Protein AF-A0A2J7W513-F1 (afdb_monomer_lite)

Radius of gyration: 17.85 Å; chains: 1; bounding box: 44×32×52 Å

pLDDT: mean 85.57, std 12.99, range [33.09, 96.81]

Sequence (141 aa):
MPTARETFDSSIRDAVELLGHFNALNANPPPAHAEVLKRAGIIMACTAWETYVEDRVLEALHARLGAGSDSFQSQFMLRQLRLALKQFNNPTSDKTHKLFADFLGVDVYEGWKWNNYDCARVRQELDAVMYASGNPILNAA

Secondary structure (DSSP, 8-state):
---HHHHHHHHHHHHHHHHHHHHHH--SSPPTTHHHHHHHHHHHHHHHHHHHHHHHHHHHHHHHHGGGTTSHHHHHHHHHHHHHHHHH-S--HHHHHHHHHHHH---GGGG--BTTB-HHHHHHHHHHHHHHHH-TTGGG-

Structure (mmCIF, N/CA/C/O backbone):
data_AF-A0A2J7W513-F1
#
_entry.id   AF-A0A2J7W513-F1
#
loop_
_atom_site.group_PDB
_atom_site.id
_atom_site.type_symbol
_atom_site.label_atom_id
_atom_site.label_alt_id
_atom_site.label_comp_id
_atom_site.label_asym_id
_atom_site.label_entity_id
_atom_site.label_seq_id
_atom_site.pdbx_PDB_ins_code
_atom_site.Cartn_x
_atom_site.Cartn_y
_atom_site.Cartn_z
_atom_site.occupancy
_atom_site.B_iso_or_equiv
_atom_site.auth_seq_id
_atom_site.auth_comp_id
_atom_site.auth_asym_id
_atom_site.auth_atom_id
_atom_site.pdbx_PDB_model_num
ATOM 1 N N . MET A 1 1 ? -12.765 12.944 -1.639 1.00 67.12 1 MET A N 1
ATOM 2 C CA . MET A 1 1 ? -11.346 12.546 -1.709 1.00 67.12 1 MET A CA 1
ATOM 3 C C . MET A 1 1 ? -11.293 11.223 -2.448 1.00 67.12 1 MET A C 1
ATOM 5 O O . MET A 1 1 ? -12.217 10.445 -2.223 1.00 67.12 1 MET A O 1
ATOM 9 N N . PRO A 1 2 ? -10.313 11.004 -3.338 1.00 87.25 2 PRO A N 1
ATOM 10 C CA . PRO A 1 2 ? -10.123 9.699 -3.964 1.00 87.25 2 PRO A CA 1
ATOM 11 C C . PRO A 1 2 ? -9.841 8.631 -2.898 1.00 87.25 2 PRO A C 1
ATOM 13 O O . PRO A 1 2 ? -9.304 8.937 -1.831 1.00 87.25 2 PRO A O 1
ATOM 16 N N . THR A 1 3 ? -10.242 7.399 -3.181 1.00 95.25 3 THR A N 1
ATOM 17 C CA . THR A 1 3 ? -9.924 6.211 -2.376 1.00 95.25 3 THR A CA 1
ATOM 18 C C . THR A 1 3 ? -8.450 5.837 -2.521 1.00 95.25 3 THR A C 1
ATOM 20 O O . THR A 1 3 ? -7.807 6.195 -3.512 1.00 95.25 3 THR A O 1
ATOM 23 N N . ALA A 1 4 ? -7.923 5.042 -1.584 1.00 96.19 4 ALA A N 1
ATOM 24 C CA . ALA A 1 4 ? -6.562 4.504 -1.673 1.00 96.19 4 ALA A CA 1
ATOM 25 C C . ALA A 1 4 ? -6.314 3.804 -3.023 1.00 96.19 4 ALA A C 1
ATOM 27 O O . ALA A 1 4 ? -5.253 3.942 -3.627 1.00 96.19 4 ALA A O 1
ATOM 28 N N . ARG A 1 5 ? -7.328 3.086 -3.527 1.00 95.94 5 ARG A N 1
ATOM 29 C CA . ARG A 1 5 ? -7.265 2.380 -4.810 1.00 95.94 5 ARG A CA 1
ATOM 30 C C . ARG A 1 5 ? -7.165 3.327 -6.004 1.00 95.94 5 ARG A C 1
ATOM 32 O O . ARG A 1 5 ? -6.349 3.085 -6.880 1.00 95.94 5 ARG A O 1
ATOM 39 N N . GLU A 1 6 ? -7.968 4.386 -6.047 1.00 96.44 6 GLU A N 1
ATOM 40 C CA . GLU A 1 6 ? -7.931 5.350 -7.157 1.00 96.44 6 GLU A CA 1
ATOM 41 C C . GLU A 1 6 ? -6.586 6.083 -7.219 1.00 96.44 6 GLU A C 1
ATOM 43 O O . GLU A 1 6 ? -6.027 6.255 -8.303 1.00 96.44 6 GLU A O 1
ATOM 48 N N . THR A 1 7 ? -6.036 6.462 -6.060 1.00 95.69 7 THR A N 1
ATOM 49 C CA . THR A 1 7 ? -4.691 7.048 -5.970 1.00 95.69 7 THR A CA 1
ATOM 50 C C . THR A 1 7 ? -3.633 6.060 -6.462 1.00 95.69 7 THR A C 1
ATOM 52 O O . THR A 1 7 ? -2.806 6.418 -7.301 1.00 95.69 7 THR A O 1
ATOM 55 N N . PHE A 1 8 ? -3.696 4.802 -6.010 1.00 96.56 8 PHE A N 1
ATOM 56 C CA . PHE A 1 8 ? -2.783 3.750 -6.456 1.00 96.56 8 PHE A CA 1
ATOM 57 C C . PHE A 1 8 ? -2.841 3.525 -7.967 1.00 96.56 8 PHE A C 1
ATOM 59 O O . PHE A 1 8 ? -1.796 3.503 -8.610 1.00 96.56 8 PHE A O 1
ATOM 66 N N . ASP A 1 9 ? -4.043 3.407 -8.538 1.00 96.81 9 ASP A N 1
ATOM 67 C CA . ASP A 1 9 ? -4.250 3.151 -9.967 1.00 96.81 9 ASP A CA 1
ATOM 68 C C . ASP A 1 9 ? -3.649 4.265 -10.844 1.00 96.81 9 ASP A C 1
ATOM 70 O O . ASP A 1 9 ? -3.172 3.989 -11.948 1.00 96.81 9 ASP A O 1
ATOM 74 N N . SER A 1 10 ? -3.644 5.513 -10.360 1.00 95.00 10 SER A N 1
ATOM 75 C CA . SER A 1 10 ? -2.954 6.624 -11.024 1.00 95.00 10 SER A CA 1
ATOM 76 C C . SER A 1 10 ? -1.436 6.509 -10.875 1.00 95.00 10 SER A C 1
ATOM 78 O O . SER A 1 10 ? -0.725 6.508 -11.874 1.00 95.00 10 SER A O 1
ATOM 80 N N . SER A 1 11 ? -0.925 6.369 -9.649 1.00 93.69 11 SER A N 1
ATOM 81 C CA . SER A 1 11 ? 0.523 6.368 -9.389 1.00 93.69 11 SER A CA 1
ATOM 82 C C . SER A 1 11 ? 1.248 5.159 -9.987 1.00 93.69 11 SER A C 1
ATOM 84 O O . SER A 1 11 ? 2.378 5.280 -10.457 1.00 93.69 11 SER A O 1
ATOM 86 N N . ILE A 1 12 ? 0.609 3.985 -10.010 1.00 95.31 12 ILE A N 1
ATOM 87 C CA . ILE A 1 12 ? 1.196 2.792 -10.627 1.00 95.31 12 ILE A CA 1
ATOM 88 C C . ILE A 1 12 ? 1.226 2.907 -12.152 1.00 95.31 12 ILE A C 1
ATOM 90 O O . ILE A 1 12 ? 2.128 2.363 -12.786 1.00 95.31 12 ILE A O 1
ATOM 94 N N . ARG A 1 13 ? 0.275 3.636 -12.754 1.00 95.88 13 ARG A N 1
ATOM 95 C CA . ARG A 1 13 ? 0.258 3.878 -14.200 1.00 95.88 13 ARG A CA 1
ATOM 96 C C . ARG A 1 13 ? 1.455 4.711 -14.630 1.00 95.88 13 ARG A C 1
ATOM 98 O O . ARG A 1 13 ? 2.110 4.327 -15.592 1.00 95.88 13 ARG A O 1
ATOM 105 N N . ASP A 1 14 ? 1.791 5.756 -13.878 1.00 93.69 14 ASP A N 1
ATOM 106 C CA . ASP A 1 14 ? 2.975 6.582 -14.146 1.00 93.69 14 ASP A CA 1
ATOM 107 C C . ASP A 1 14 ? 4.261 5.734 -14.126 1.00 93.69 14 ASP A C 1
ATOM 109 O O . ASP A 1 14 ? 5.112 5.839 -15.014 1.00 93.69 14 ASP A O 1
ATOM 113 N N . ALA A 1 15 ? 4.375 4.812 -13.162 1.00 93.69 15 ALA A N 1
ATOM 114 C CA . ALA A 1 15 ? 5.497 3.878 -13.091 1.00 93.69 15 ALA A CA 1
ATOM 115 C C . ALA A 1 15 ? 5.532 2.907 -14.287 1.00 93.69 15 ALA A C 1
ATOM 117 O O . ALA A 1 15 ? 6.599 2.646 -14.849 1.00 93.69 15 ALA A O 1
ATOM 118 N N . VAL A 1 16 ? 4.371 2.387 -14.701 1.00 93.44 16 VAL A N 1
ATOM 119 C CA . VAL A 1 16 ? 4.240 1.498 -15.867 1.00 93.44 16 VAL A CA 1
ATOM 120 C C . VAL A 1 16 ? 4.607 2.222 -17.163 1.00 93.44 16 VAL A C 1
ATOM 122 O O . VAL A 1 16 ? 5.335 1.657 -17.978 1.00 93.44 16 VAL A O 1
ATO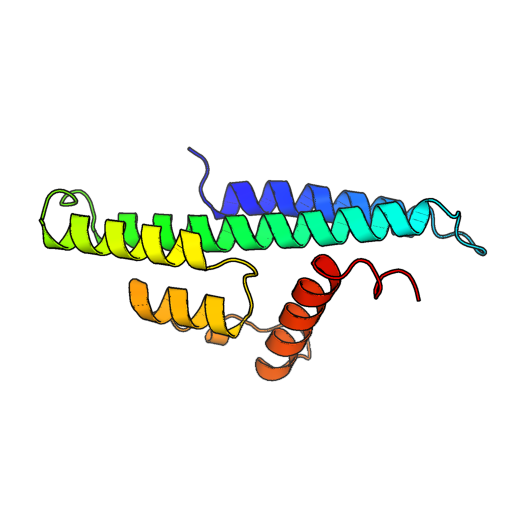M 125 N N . GLU A 1 17 ? 4.160 3.463 -17.354 1.00 93.50 17 GLU A N 1
ATOM 126 C CA . GLU A 1 17 ? 4.507 4.278 -18.523 1.00 93.50 17 GLU A CA 1
ATOM 127 C C . GLU A 1 17 ? 6.015 4.551 -18.578 1.00 93.50 17 GLU A C 1
ATOM 129 O O . GLU A 1 17 ? 6.645 4.360 -19.622 1.00 93.50 17 GLU A O 1
ATOM 134 N N . LEU A 1 18 ? 6.633 4.878 -17.438 1.00 90.38 18 LEU A N 1
ATOM 135 C CA . LEU A 1 18 ? 8.076 5.100 -17.341 1.00 90.38 18 LEU A CA 1
ATOM 136 C C . LEU A 1 18 ? 8.894 3.843 -17.689 1.00 90.38 18 LEU A C 1
ATOM 138 O O . LEU A 1 18 ? 9.879 3.921 -18.430 1.00 90.38 18 LEU A O 1
ATOM 142 N N . LEU A 1 19 ? 8.467 2.669 -17.213 1.00 88.62 19 LEU A N 1
ATOM 143 C CA . LEU A 1 19 ? 9.073 1.385 -17.586 1.00 88.62 19 LEU A CA 1
ATOM 144 C C . LEU A 1 19 ? 8.801 1.021 -19.056 1.00 88.62 19 LEU A C 1
ATOM 146 O O . LEU A 1 19 ? 9.652 0.420 -19.716 1.00 88.62 19 LEU A O 1
ATOM 150 N N . GLY A 1 20 ? 7.653 1.424 -19.601 1.00 88.19 20 GLY A N 1
ATOM 151 C CA . GLY A 1 20 ? 7.342 1.320 -21.026 1.00 88.19 20 GLY A CA 1
ATOM 152 C C . GLY A 1 20 ? 8.318 2.125 -21.887 1.00 88.19 20 GLY A C 1
ATOM 153 O O . GLY A 1 20 ? 8.837 1.604 -22.876 1.00 88.19 20 GLY A O 1
ATOM 154 N N . HIS A 1 21 ? 8.644 3.353 -21.476 1.00 86.69 21 HIS A N 1
ATOM 155 C CA . HIS A 1 21 ? 9.657 4.175 -22.140 1.00 86.69 21 HIS A CA 1
ATOM 156 C C . HIS A 1 21 ? 11.051 3.543 -22.090 1.00 86.69 21 HIS A C 1
ATOM 158 O O . HIS A 1 21 ? 11.748 3.544 -23.103 1.00 86.69 21 HIS A O 1
ATOM 164 N N . PHE A 1 22 ? 11.443 2.947 -20.958 1.00 84.56 22 PHE A N 1
ATOM 165 C CA . PHE A 1 22 ? 12.683 2.168 -20.871 1.00 84.56 22 PHE A CA 1
ATOM 166 C C . PHE A 1 22 ? 12.715 1.030 -21.902 1.00 84.56 22 PHE A C 1
ATOM 168 O O . PHE A 1 22 ? 13.674 0.916 -22.663 1.00 84.56 22 PHE A O 1
ATOM 175 N N . ASN A 1 23 ? 11.648 0.231 -21.983 1.00 82.69 23 ASN A N 1
ATOM 176 C CA . ASN A 1 23 ? 11.567 -0.882 -22.931 1.00 82.69 23 ASN A CA 1
ATOM 177 C C . ASN A 1 23 ? 11.613 -0.418 -24.394 1.00 82.69 23 ASN A C 1
ATOM 179 O O . ASN A 1 23 ? 12.242 -1.077 -25.218 1.00 82.69 23 ASN A O 1
ATOM 183 N N . ALA A 1 24 ? 10.992 0.719 -24.719 1.00 84.62 24 ALA A N 1
ATOM 184 C CA . ALA A 1 24 ? 11.026 1.289 -26.066 1.00 84.62 24 ALA A CA 1
ATOM 185 C C . ALA A 1 24 ? 12.415 1.832 -26.457 1.00 84.62 24 ALA A C 1
ATOM 187 O O . ALA A 1 24 ? 12.779 1.807 -27.631 1.00 84.62 24 ALA A O 1
ATOM 188 N N . LEU A 1 25 ? 13.188 2.322 -25.482 1.00 78.06 25 LEU A N 1
ATOM 189 C CA . LEU A 1 25 ? 14.535 2.870 -25.677 1.00 78.06 25 LEU A CA 1
ATOM 190 C C . LEU A 1 25 ? 15.648 1.817 -25.584 1.00 78.06 25 LEU A C 1
ATOM 192 O O . LEU A 1 25 ? 16.795 2.125 -25.918 1.00 78.06 25 LEU A O 1
ATOM 196 N N . ASN A 1 26 ? 15.333 0.592 -25.153 1.00 69.69 26 ASN A N 1
ATOM 197 C CA . ASN A 1 26 ? 16.266 -0.535 -25.111 1.00 69.69 26 ASN A CA 1
ATOM 198 C C . ASN A 1 26 ? 16.611 -1.022 -26.529 1.00 69.69 26 ASN A C 1
ATOM 200 O O . ASN A 1 26 ? 16.151 -2.059 -27.005 1.00 69.69 26 ASN A O 1
ATOM 204 N N . ALA A 1 27 ? 17.444 -0.246 -27.218 1.00 68.94 27 ALA A N 1
ATOM 205 C CA . ALA A 1 27 ? 18.187 -0.678 -28.391 1.00 68.94 27 ALA A CA 1
ATOM 206 C C . ALA A 1 27 ? 19.398 -1.531 -27.966 1.00 68.94 27 ALA A C 1
ATOM 208 O O . ALA A 1 27 ? 19.833 -1.471 -26.820 1.00 68.94 27 ALA A O 1
ATOM 209 N N . ASN A 1 28 ? 19.966 -2.314 -28.888 1.00 63.69 28 ASN A N 1
ATOM 210 C CA . ASN A 1 28 ? 21.240 -3.005 -28.668 1.00 63.69 28 ASN A CA 1
ATOM 211 C C . ASN A 1 28 ? 22.387 -2.188 -29.294 1.00 63.69 28 ASN A C 1
ATOM 213 O O . ASN A 1 28 ? 22.434 -2.107 -30.525 1.00 63.69 28 ASN A O 1
ATOM 217 N N . PRO A 1 29 ? 23.328 -1.621 -28.508 1.00 66.56 29 PRO A N 1
ATOM 218 C CA . PRO A 1 29 ? 23.434 -1.655 -27.041 1.00 66.56 29 PRO A CA 1
ATOM 219 C C . PRO A 1 29 ? 22.549 -0.604 -26.327 1.00 66.56 29 PRO A C 1
ATOM 221 O O . PRO A 1 29 ? 22.250 0.436 -26.925 1.00 66.56 29 PRO A O 1
ATOM 224 N N . PRO A 1 30 ? 22.169 -0.831 -25.050 1.00 68.00 30 PRO A N 1
ATOM 225 C CA . PRO A 1 30 ? 21.330 0.097 -24.296 1.00 68.00 30 PRO A CA 1
ATOM 226 C C . PRO A 1 30 ? 22.020 1.453 -24.102 1.00 68.00 30 PRO A C 1
ATOM 228 O O . PRO A 1 30 ? 23.204 1.498 -23.750 1.00 68.00 30 PRO A O 1
ATOM 231 N N . PRO A 1 31 ? 21.307 2.578 -24.262 1.00 73.31 31 PRO A N 1
ATOM 232 C CA . PRO A 1 31 ? 21.843 3.879 -23.892 1.00 73.31 31 PRO A CA 1
ATOM 233 C C . PRO A 1 31 ? 22.114 3.951 -22.380 1.00 73.31 31 PRO A C 1
ATOM 235 O O . PRO A 1 31 ? 21.298 3.502 -21.581 1.00 73.31 31 PRO A O 1
ATOM 238 N N . ALA A 1 32 ? 23.205 4.598 -21.955 1.00 70.50 32 ALA A N 1
ATOM 239 C CA . ALA A 1 32 ? 23.590 4.690 -20.535 1.00 70.50 32 ALA A CA 1
ATOM 240 C C . ALA A 1 32 ? 22.508 5.295 -19.606 1.00 70.50 32 ALA A C 1
ATOM 242 O O . ALA A 1 32 ? 22.509 5.057 -18.400 1.00 70.50 32 ALA A O 1
ATOM 243 N N . HIS A 1 33 ? 21.572 6.073 -20.157 1.00 71.38 33 HIS A N 1
ATOM 244 C CA . HIS A 1 33 ? 20.454 6.673 -19.426 1.00 71.38 33 HIS A CA 1
ATOM 245 C C . HIS A 1 33 ? 19.247 5.733 -19.251 1.00 71.38 33 HIS A C 1
ATOM 247 O O . HIS A 1 33 ? 18.380 6.019 -18.427 1.00 71.38 33 HIS A O 1
ATOM 253 N N . ALA A 1 34 ? 19.190 4.607 -19.968 1.00 73.94 34 ALA A N 1
ATOM 254 C CA . ALA A 1 34 ? 18.087 3.652 -19.882 1.00 73.94 34 ALA A CA 1
ATOM 255 C C . ALA A 1 34 ? 17.989 3.027 -18.476 1.00 73.94 34 ALA A C 1
ATOM 257 O O . ALA A 1 34 ? 16.911 2.985 -17.886 1.00 73.94 34 ALA A O 1
ATOM 258 N N . GLU A 1 35 ? 19.119 2.667 -17.862 1.00 80.69 35 GLU A N 1
ATOM 259 C CA . GLU A 1 35 ? 19.140 2.111 -16.499 1.00 80.69 35 GLU A CA 1
ATOM 260 C C . GLU A 1 35 ? 18.622 3.093 -15.433 1.00 80.69 35 GLU A C 1
ATOM 262 O O . GLU A 1 35 ? 18.067 2.683 -14.412 1.00 80.69 35 GLU A O 1
ATOM 267 N N . VAL A 1 36 ? 18.747 4.406 -15.663 1.00 84.62 36 VAL A N 1
ATOM 268 C CA . VAL A 1 36 ? 18.165 5.423 -14.771 1.00 84.62 36 VAL A CA 1
ATOM 269 C C . VAL A 1 36 ? 16.638 5.381 -14.837 1.00 84.62 36 VAL A C 1
ATOM 271 O O . VAL A 1 36 ? 15.990 5.433 -13.794 1.00 84.62 36 VAL A O 1
ATOM 274 N N . LEU A 1 37 ? 16.066 5.238 -16.039 1.00 84.62 37 LEU A N 1
ATOM 275 C CA . LEU A 1 37 ? 14.616 5.139 -16.238 1.00 84.62 37 LEU A CA 1
ATOM 276 C C . LEU A 1 37 ? 14.050 3.878 -15.584 1.00 84.62 37 LEU A C 1
ATOM 278 O O . LEU A 1 37 ? 13.045 3.955 -14.881 1.00 84.62 37 LEU A O 1
ATOM 282 N N . LYS A 1 38 ? 14.736 2.738 -15.741 1.00 85.75 38 LYS A N 1
ATOM 283 C CA . LYS A 1 38 ? 14.371 1.481 -15.075 1.00 85.75 38 LYS A CA 1
ATOM 284 C C . LYS A 1 38 ? 14.332 1.643 -13.554 1.00 85.75 38 LYS A C 1
ATOM 286 O O . LYS A 1 38 ? 13.331 1.303 -12.927 1.00 85.75 38 LYS A O 1
ATOM 291 N N . ARG A 1 39 ? 15.388 2.212 -12.954 1.00 86.06 39 ARG A N 1
ATOM 292 C CA . ARG A 1 39 ? 15.434 2.460 -11.501 1.00 86.06 39 ARG A CA 1
ATOM 293 C C . ARG A 1 39 ? 14.343 3.418 -11.039 1.00 86.06 39 ARG A C 1
ATOM 295 O O . ARG A 1 39 ? 13.692 3.143 -10.038 1.00 86.06 39 ARG A O 1
ATOM 302 N N . ALA A 1 40 ? 14.131 4.515 -11.763 1.00 89.50 40 ALA A N 1
ATOM 303 C CA . ALA A 1 40 ? 13.100 5.492 -11.428 1.00 89.50 40 ALA A CA 1
ATOM 304 C C . ALA A 1 40 ? 11.692 4.873 -11.477 1.00 89.50 40 ALA A C 1
ATOM 306 O O . ALA A 1 40 ? 10.908 5.088 -10.556 1.00 89.50 40 ALA A O 1
ATOM 307 N N . GLY A 1 41 ? 11.402 4.046 -12.488 1.00 90.81 41 GLY A N 1
ATOM 308 C CA . GLY A 1 41 ? 10.134 3.321 -12.599 1.00 90.81 41 GLY A CA 1
ATOM 309 C C . GLY A 1 41 ? 9.908 2.335 -11.453 1.00 90.81 41 GLY A C 1
ATOM 310 O O . GLY A 1 41 ? 8.827 2.315 -10.872 1.00 90.81 41 GLY A O 1
ATOM 311 N N . ILE A 1 42 ? 10.936 1.571 -11.068 1.00 89.75 42 ILE A N 1
ATOM 312 C CA . ILE A 1 42 ? 10.847 0.635 -9.935 1.00 89.75 42 ILE A CA 1
ATOM 313 C C . ILE A 1 42 ? 10.615 1.384 -8.616 1.00 89.75 42 ILE A C 1
ATOM 315 O O . ILE A 1 42 ? 9.716 1.015 -7.867 1.00 89.75 42 ILE A O 1
ATOM 319 N N . ILE A 1 43 ? 11.377 2.450 -8.338 1.00 90.12 43 ILE A N 1
ATOM 320 C CA . ILE A 1 43 ? 11.194 3.261 -7.121 1.00 90.12 43 ILE A CA 1
ATOM 321 C C . ILE A 1 43 ? 9.772 3.826 -7.071 1.00 90.12 43 ILE A C 1
ATOM 323 O O . ILE A 1 43 ? 9.112 3.711 -6.045 1.00 90.12 43 ILE A O 1
ATOM 327 N N . MET A 1 44 ? 9.275 4.367 -8.185 1.00 91.62 44 MET A N 1
ATOM 328 C CA . MET A 1 44 ? 7.924 4.924 -8.267 1.00 91.62 44 MET A CA 1
ATOM 329 C C . MET A 1 44 ? 6.842 3.863 -8.029 1.00 91.62 44 MET A C 1
ATOM 331 O O . MET A 1 44 ? 5.900 4.120 -7.283 1.00 91.62 44 MET A O 1
ATOM 335 N N . ALA A 1 45 ? 6.996 2.660 -8.592 1.00 92.12 45 ALA A N 1
ATOM 336 C CA . ALA A 1 45 ? 6.087 1.544 -8.335 1.00 92.12 45 ALA A CA 1
ATOM 337 C C . ALA A 1 45 ? 6.102 1.119 -6.856 1.00 92.12 45 ALA A C 1
ATOM 339 O O . ALA A 1 45 ? 5.041 0.897 -6.271 1.00 92.12 45 ALA A O 1
ATOM 340 N N . CYS A 1 46 ? 7.284 1.047 -6.234 1.00 90.88 46 CYS A N 1
ATOM 341 C CA . CYS A 1 46 ? 7.419 0.720 -4.8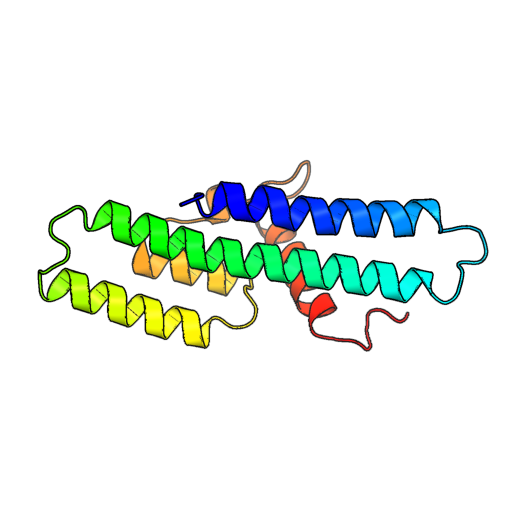14 1.00 90.88 46 CYS A CA 1
ATOM 342 C C . CYS A 1 46 ? 6.797 1.796 -3.917 1.00 90.88 46 CYS A C 1
ATOM 344 O O . CYS A 1 46 ? 6.088 1.458 -2.974 1.00 90.88 46 CYS A O 1
ATOM 346 N N . THR A 1 47 ? 6.995 3.079 -4.232 1.00 91.81 47 THR A N 1
ATOM 347 C CA . THR A 1 47 ? 6.359 4.191 -3.512 1.00 91.81 47 THR A CA 1
ATOM 348 C C . THR A 1 47 ? 4.839 4.150 -3.657 1.00 91.81 47 THR A C 1
ATOM 350 O O . THR A 1 47 ? 4.137 4.267 -2.657 1.00 91.81 47 THR A O 1
ATOM 353 N N . ALA A 1 48 ? 4.318 3.919 -4.867 1.00 93.94 48 ALA A N 1
ATOM 354 C CA . ALA A 1 48 ? 2.880 3.770 -5.088 1.00 93.94 48 ALA A CA 1
ATOM 355 C C . ALA A 1 48 ? 2.301 2.617 -4.251 1.00 93.94 48 ALA A C 1
ATOM 357 O O . ALA A 1 48 ? 1.254 2.770 -3.624 1.00 93.94 48 ALA A O 1
ATOM 358 N N . TRP A 1 49 ? 3.000 1.480 -4.202 1.00 92.94 49 TRP A N 1
ATOM 359 C CA . TRP A 1 49 ? 2.619 0.335 -3.377 1.00 92.94 49 TRP A CA 1
ATOM 360 C C . TRP A 1 49 ? 2.641 0.643 -1.874 1.00 92.94 49 TRP A C 1
ATOM 362 O O . TRP A 1 49 ? 1.680 0.314 -1.179 1.00 92.94 49 TRP A O 1
ATOM 372 N N . GLU A 1 50 ? 3.700 1.283 -1.373 1.00 92.44 50 GLU A N 1
ATOM 373 C CA . GLU A 1 50 ? 3.814 1.668 0.037 1.00 92.44 50 GLU A CA 1
ATOM 374 C C . GLU A 1 50 ? 2.654 2.584 0.435 1.00 92.44 50 GLU A C 1
ATOM 376 O O . GLU A 1 50 ? 1.887 2.240 1.334 1.00 92.44 50 GLU A O 1
ATOM 381 N N . THR A 1 51 ? 2.439 3.674 -0.309 1.00 93.62 51 THR A N 1
ATOM 382 C CA . THR A 1 51 ? 1.329 4.607 -0.062 1.00 93.62 51 THR A CA 1
ATOM 383 C C . THR A 1 51 ? -0.029 3.909 -0.128 1.00 93.62 51 THR A C 1
ATOM 385 O O . THR A 1 51 ? -0.873 4.129 0.739 1.00 93.62 51 THR A O 1
ATOM 388 N N . TYR A 1 52 ? -0.240 3.008 -1.094 1.00 95.25 52 TYR A N 1
ATOM 389 C CA . TYR A 1 52 ? -1.484 2.245 -1.182 1.00 95.25 52 TYR A CA 1
ATOM 390 C C . TYR A 1 52 ? -1.744 1.404 0.063 1.00 95.25 52 TYR A C 1
ATOM 392 O O . TYR A 1 52 ? -2.860 1.408 0.577 1.00 95.25 52 TYR A O 1
ATOM 400 N N . VAL A 1 53 ? -0.739 0.677 0.553 1.00 94.94 53 VAL A N 1
ATOM 401 C CA . VAL A 1 53 ? -0.875 -0.160 1.750 1.00 94.94 53 VAL A CA 1
ATOM 402 C C . VAL A 1 53 ? -1.240 0.687 2.969 1.00 94.94 53 VAL A C 1
ATOM 404 O O . VAL A 1 53 ? -2.177 0.331 3.691 1.00 94.94 53 VAL A O 1
ATOM 407 N N . GLU A 1 54 ? -0.547 1.810 3.172 1.00 95.12 54 GLU A N 1
ATOM 408 C CA . GLU A 1 54 ? -0.781 2.723 4.296 1.00 95.12 54 GLU A CA 1
ATOM 409 C C . GLU A 1 54 ? -2.181 3.351 4.252 1.00 95.12 54 GLU A C 1
ATOM 411 O O . GLU A 1 54 ? -2.927 3.306 5.240 1.00 95.12 54 GLU A O 1
ATOM 416 N N . ASP A 1 55 ? -2.576 3.876 3.093 1.00 95.81 55 ASP A N 1
ATOM 417 C CA . ASP A 1 55 ? -3.884 4.498 2.910 1.00 95.81 55 ASP A CA 1
ATOM 418 C C . ASP A 1 55 ? -5.002 3.460 2.996 1.00 95.81 55 ASP A C 1
ATOM 420 O O . ASP A 1 55 ? -6.032 3.698 3.630 1.00 95.81 55 ASP A O 1
ATOM 424 N N . ARG A 1 56 ? -4.807 2.268 2.420 1.00 95.94 56 ARG A N 1
ATOM 425 C CA . ARG A 1 56 ? -5.835 1.225 2.388 1.00 95.94 56 ARG A CA 1
ATOM 426 C C . ARG A 1 56 ? -6.166 0.717 3.784 1.00 95.94 56 ARG A C 1
ATOM 428 O O . ARG A 1 56 ? -7.355 0.524 4.065 1.00 95.94 56 ARG A O 1
ATOM 435 N N . VAL A 1 57 ? -5.168 0.495 4.645 1.00 95.94 57 VAL A N 1
ATOM 436 C CA . VAL A 1 57 ? -5.417 0.056 6.029 1.00 95.94 57 VAL A CA 1
ATOM 437 C C . VAL A 1 57 ? -6.089 1.159 6.846 1.00 95.94 57 VAL A C 1
ATOM 439 O O . VAL A 1 57 ? -7.014 0.875 7.611 1.00 95.94 57 VAL A O 1
ATOM 442 N N . LEU A 1 58 ? -5.695 2.420 6.641 1.00 94.94 58 LEU A N 1
ATOM 443 C CA . LEU A 1 58 ? -6.293 3.566 7.320 1.00 94.94 58 LEU A CA 1
ATOM 444 C C . LEU A 1 58 ? -7.754 3.767 6.899 1.00 94.94 58 LEU A C 1
ATOM 446 O O . LEU A 1 58 ? -8.628 3.922 7.752 1.00 94.94 58 LEU A O 1
ATOM 450 N N . GLU A 1 59 ? -8.031 3.698 5.597 1.00 95.25 59 GLU A N 1
ATOM 451 C CA . GLU A 1 59 ? -9.375 3.774 5.024 1.00 95.25 59 GLU A CA 1
ATOM 452 C C . GLU A 1 59 ? -10.269 2.644 5.558 1.00 95.25 59 GLU A C 1
ATOM 454 O O . GLU A 1 59 ? -11.390 2.891 6.004 1.00 95.25 59 GLU A O 1
ATOM 459 N N . ALA A 1 60 ? -9.763 1.404 5.588 1.00 95.12 60 ALA A N 1
ATOM 460 C CA . ALA A 1 60 ? -10.493 0.261 6.136 1.00 95.12 60 ALA A CA 1
ATOM 461 C C . ALA A 1 60 ? -10.789 0.415 7.631 1.00 95.12 60 ALA A C 1
ATOM 463 O O . ALA A 1 60 ? -11.898 0.104 8.070 1.00 95.12 60 ALA A O 1
ATOM 464 N N . LEU A 1 61 ? -9.818 0.883 8.421 1.00 94.38 61 LEU A N 1
ATOM 465 C CA . LEU A 1 61 ? -10.015 1.064 9.854 1.00 94.38 61 LEU A CA 1
ATOM 466 C C . LEU A 1 61 ? -11.042 2.167 10.126 1.00 94.38 61 LEU A C 1
ATOM 468 O O . LEU A 1 61 ? -11.951 1.953 10.923 1.00 94.38 61 LEU A O 1
ATOM 472 N N . HIS A 1 62 ? -10.966 3.303 9.426 1.00 92.38 62 HIS A N 1
ATOM 473 C CA . HIS A 1 62 ? -11.993 4.344 9.519 1.00 92.38 62 HIS A CA 1
ATOM 474 C C . HIS A 1 62 ? -13.384 3.803 9.167 1.00 92.38 62 HIS A C 1
ATOM 476 O O . HIS A 1 62 ? -14.337 4.046 9.908 1.00 92.38 62 HIS A O 1
ATOM 482 N N . ALA A 1 63 ? -13.502 3.016 8.094 1.00 92.25 63 ALA A N 1
ATOM 483 C CA . ALA A 1 63 ? -14.769 2.396 7.715 1.00 92.25 63 ALA A CA 1
ATOM 484 C C . ALA A 1 63 ? -15.306 1.442 8.802 1.00 92.25 63 ALA A C 1
ATOM 486 O O . ALA A 1 63 ? -16.506 1.445 9.071 1.00 92.25 63 ALA A O 1
ATOM 487 N N . ARG A 1 64 ? -14.436 0.663 9.466 1.00 91.19 64 ARG A N 1
ATOM 488 C CA . ARG A 1 64 ? -14.824 -0.240 10.570 1.00 91.19 64 ARG A CA 1
ATOM 489 C C . ARG A 1 64 ? -15.262 0.493 11.834 1.00 91.19 64 ARG A C 1
ATOM 491 O O . ARG A 1 64 ? -16.161 0.014 12.517 1.00 91.19 64 ARG A O 1
ATOM 498 N N . LEU A 1 65 ? -14.616 1.608 12.167 1.00 90.25 65 LEU A N 1
ATOM 499 C CA . LEU A 1 65 ? -14.961 2.410 13.346 1.00 90.25 65 LEU A CA 1
ATOM 500 C C . LEU A 1 65 ? -16.267 3.199 13.139 1.00 90.25 65 LEU A C 1
ATOM 502 O O . LEU A 1 65 ? -16.958 3.521 14.106 1.00 90.25 65 LEU A O 1
ATOM 506 N N . GLY A 1 66 ? -16.635 3.462 11.880 1.00 85.31 66 GLY A N 1
ATOM 507 C CA . GLY A 1 66 ? -17.862 4.160 11.513 1.00 85.31 66 GLY A CA 1
ATOM 508 C C . GLY A 1 66 ? -17.912 5.598 12.039 1.00 85.31 66 GLY A C 1
ATOM 509 O O . GLY A 1 66 ? -16.905 6.183 12.432 1.00 85.31 66 GLY A O 1
ATOM 510 N N . ALA A 1 67 ? -19.113 6.179 12.074 1.00 71.69 67 ALA A N 1
ATOM 511 C CA . ALA A 1 67 ? -19.335 7.552 12.541 1.00 71.69 67 ALA A CA 1
ATOM 512 C C . ALA A 1 67 ? -19.149 7.742 14.068 1.00 71.69 67 ALA A C 1
ATOM 514 O O . ALA A 1 67 ? -19.226 8.864 14.556 1.00 71.69 67 ALA A O 1
ATOM 515 N N . GLY A 1 68 ? -18.901 6.667 14.829 1.00 62.44 68 GLY A N 1
ATOM 516 C CA . GLY A 1 68 ? -18.688 6.677 16.284 1.00 62.44 68 GLY A CA 1
ATOM 517 C C . GLY A 1 68 ? -17.225 6.852 16.709 1.00 62.44 68 GLY A C 1
ATOM 518 O O . GLY A 1 68 ? -16.836 6.379 17.779 1.00 62.44 68 GLY A O 1
ATOM 519 N N . SER A 1 69 ? -16.404 7.500 15.876 1.00 63.25 69 SER A N 1
ATOM 520 C CA . SER A 1 69 ? -14.939 7.573 16.006 1.00 63.25 69 SER A CA 1
ATOM 521 C C . SER A 1 69 ? -14.415 8.298 17.254 1.00 63.25 69 SER A C 1
ATOM 523 O O . SER A 1 69 ? -13.206 8.301 17.485 1.00 63.25 69 SER A O 1
ATOM 525 N N . ASP A 1 70 ? -15.296 8.888 18.063 1.00 77.94 70 ASP A N 1
ATOM 526 C CA . ASP A 1 70 ? -14.932 9.656 19.259 1.00 77.94 70 ASP A CA 1
ATOM 527 C C . ASP A 1 70 ? -14.833 8.824 20.540 1.00 77.94 70 ASP A C 1
ATOM 529 O O . ASP A 1 70 ? -14.446 9.344 21.588 1.00 77.94 70 ASP A O 1
ATOM 533 N N . SER A 1 71 ? -15.129 7.522 20.487 1.00 88.38 71 SER A N 1
ATOM 534 C CA . SER A 1 71 ? -14.849 6.659 21.634 1.00 88.38 71 SER A CA 1
ATOM 535 C C . SER A 1 71 ? -13.341 6.561 21.892 1.00 88.38 71 SER A C 1
ATOM 537 O O . SER A 1 71 ? -12.523 6.541 20.966 1.00 88.38 71 SER A O 1
ATOM 539 N N . PHE A 1 72 ? -12.959 6.445 23.167 1.00 89.69 72 PHE A N 1
ATOM 540 C CA . PHE A 1 72 ? -11.560 6.260 23.567 1.00 89.69 72 PHE A CA 1
ATOM 541 C C . PHE A 1 72 ? -10.911 5.075 22.836 1.00 89.69 72 PHE A C 1
ATOM 543 O O . PHE A 1 72 ? -9.764 5.163 22.405 1.00 89.69 72 PHE A O 1
ATOM 550 N N . GLN A 1 73 ? -11.659 3.985 22.648 1.00 90.19 73 GLN A N 1
ATOM 551 C CA . GLN A 1 73 ? -11.202 2.790 21.944 1.00 90.19 73 GLN A CA 1
ATOM 552 C C . GLN A 1 73 ? -10.891 3.091 20.472 1.00 90.19 73 GLN A C 1
ATOM 554 O O . GLN A 1 73 ? -9.820 2.724 19.993 1.00 90.19 73 GLN A O 1
ATOM 559 N N . SER A 1 74 ? -11.780 3.808 19.776 1.00 90.81 74 SER A N 1
ATOM 560 C CA . SER A 1 74 ? -11.584 4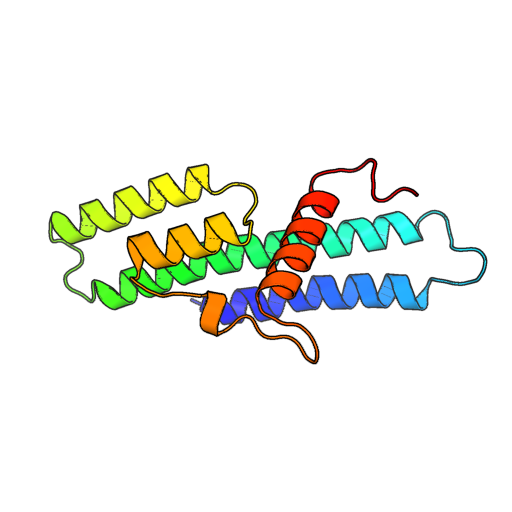.200 18.373 1.00 90.81 74 SER A CA 1
ATOM 561 C C . SER A 1 74 ? -10.356 5.094 18.209 1.00 90.81 74 SER A C 1
ATOM 563 O O . SER A 1 74 ? -9.491 4.830 17.372 1.00 90.81 74 SER A O 1
ATOM 565 N N . GLN A 1 75 ? -10.224 6.112 19.064 1.00 91.31 75 GLN A N 1
ATOM 566 C CA . GLN A 1 75 ? -9.071 7.013 19.049 1.00 91.31 75 GLN A CA 1
ATOM 567 C C . GLN A 1 75 ? -7.765 6.284 19.388 1.00 91.31 75 GLN A C 1
ATOM 569 O O . GLN A 1 75 ? -6.726 6.554 18.779 1.00 91.31 75 GLN A O 1
ATOM 574 N N . PHE A 1 76 ? -7.808 5.337 20.328 1.00 93.25 76 PHE A N 1
ATOM 575 C CA . PHE A 1 76 ? -6.662 4.506 20.671 1.00 93.25 76 PHE A CA 1
ATOM 576 C C . PHE A 1 76 ? -6.222 3.646 19.483 1.00 93.25 76 PHE A C 1
ATOM 578 O O . PHE A 1 76 ? -5.045 3.683 19.128 1.00 93.25 76 PHE A O 1
ATOM 585 N N . MET A 1 77 ? -7.147 2.940 18.822 1.00 93.31 77 MET A N 1
ATOM 586 C CA . MET A 1 77 ? -6.837 2.122 17.641 1.00 93.31 77 MET A CA 1
ATOM 587 C C . MET A 1 77 ? -6.228 2.959 16.512 1.00 93.31 77 MET A C 1
ATOM 589 O O . MET A 1 77 ? -5.197 2.581 15.959 1.00 93.31 77 MET A O 1
ATOM 593 N N . LEU A 1 78 ? -6.799 4.133 16.220 1.00 93.31 78 LEU A N 1
ATOM 594 C CA . LEU A 1 78 ? -6.259 5.050 15.209 1.00 93.31 78 LEU A CA 1
ATOM 595 C C . LEU A 1 78 ? -4.861 5.555 15.568 1.00 93.31 78 LEU A C 1
ATOM 597 O O . LEU A 1 78 ? -3.993 5.667 14.701 1.00 93.31 78 LEU A O 1
ATOM 601 N N . ARG A 1 79 ? -4.612 5.849 16.848 1.00 94.50 79 ARG A N 1
ATOM 602 C CA . ARG A 1 79 ? -3.283 6.251 17.317 1.00 94.50 79 ARG A CA 1
ATOM 603 C C . ARG A 1 79 ? -2.271 5.116 17.180 1.00 94.50 79 ARG A C 1
ATOM 605 O O . ARG A 1 79 ? -1.157 5.382 16.737 1.00 94.50 79 ARG A O 1
ATOM 612 N N . GLN A 1 80 ? -2.644 3.885 17.531 1.00 95.88 80 GLN A N 1
ATOM 613 C CA . GLN A 1 80 ? -1.775 2.718 17.360 1.00 95.88 80 GLN A CA 1
ATOM 614 C C . GLN A 1 80 ? -1.465 2.464 15.884 1.00 95.88 80 GLN A C 1
ATOM 616 O O . GLN A 1 80 ? -0.298 2.284 15.547 1.00 95.88 80 GLN A O 1
ATOM 621 N N . LEU A 1 81 ? -2.462 2.556 14.995 1.00 95.75 81 LEU A N 1
ATOM 622 C CA . LEU A 1 81 ? -2.232 2.407 13.558 1.00 95.75 81 LEU A CA 1
ATOM 623 C C . LEU A 1 81 ? -1.254 3.468 13.050 1.00 95.75 81 LEU A C 1
ATOM 625 O O . LEU A 1 81 ? -0.265 3.135 12.411 1.00 95.75 81 LEU A O 1
ATOM 629 N N . ARG A 1 82 ? -1.453 4.742 13.403 1.00 94.25 82 ARG A N 1
ATOM 630 C CA . ARG A 1 82 ? -0.531 5.823 13.010 1.00 94.25 82 ARG A CA 1
ATOM 631 C C . ARG A 1 82 ? 0.900 5.607 13.509 1.00 94.25 82 ARG A C 1
ATOM 633 O O . ARG A 1 82 ? 1.839 6.027 12.840 1.00 94.25 82 ARG A O 1
ATOM 640 N N . LEU A 1 83 ? 1.083 4.999 14.682 1.00 94.81 83 LEU A N 1
ATOM 641 C CA . LEU A 1 83 ? 2.413 4.640 15.182 1.00 94.81 83 LEU A CA 1
ATOM 642 C C . LEU A 1 83 ? 3.018 3.480 14.386 1.00 94.81 83 LEU A C 1
ATOM 644 O O . LEU A 1 83 ? 4.197 3.551 14.047 1.00 94.81 83 LEU A O 1
ATOM 648 N N . ALA A 1 84 ? 2.218 2.465 14.055 1.00 94.00 84 ALA A N 1
ATOM 649 C CA . ALA A 1 84 ? 2.646 1.343 13.226 1.00 94.00 84 ALA A CA 1
ATOM 650 C C . ALA A 1 84 ? 3.055 1.802 11.817 1.00 94.00 84 ALA A C 1
ATOM 652 O O . ALA A 1 84 ? 4.130 1.432 11.358 1.00 94.00 84 ALA A O 1
ATOM 653 N N . LEU A 1 85 ? 2.266 2.677 11.180 1.00 93.88 85 LEU A N 1
ATOM 654 C CA . LEU A 1 85 ? 2.567 3.238 9.856 1.00 93.88 85 LEU A CA 1
ATOM 655 C C . LEU A 1 85 ? 3.899 4.002 9.842 1.00 93.88 85 LEU A C 1
ATOM 657 O O . LEU A 1 85 ? 4.743 3.754 8.994 1.00 93.88 85 LEU A O 1
ATOM 661 N N . LYS A 1 86 ? 4.184 4.824 10.862 1.00 90.25 86 LYS A N 1
ATOM 662 C CA . LYS A 1 86 ? 5.488 5.517 10.983 1.00 90.25 86 LYS A CA 1
ATOM 663 C C . LYS A 1 86 ? 6.695 4.576 11.059 1.00 90.25 86 LYS A C 1
ATOM 665 O O . LYS A 1 86 ? 7.819 4.991 10.785 1.00 90.25 86 LYS A O 1
ATOM 670 N N . GLN A 1 87 ? 6.487 3.344 11.514 1.00 86.62 87 GLN A N 1
ATOM 671 C CA . GLN A 1 87 ? 7.533 2.331 11.641 1.00 86.62 87 GLN A CA 1
ATOM 672 C C . GLN A 1 87 ? 7.536 1.346 10.470 1.00 86.62 87 GLN A C 1
ATOM 674 O O . GLN A 1 87 ? 8.469 0.549 10.367 1.00 86.62 87 GLN A O 1
ATOM 679 N N . PHE A 1 88 ? 6.521 1.398 9.604 1.00 85.44 88 PHE A N 1
ATOM 680 C CA . PHE A 1 88 ? 6.268 0.389 8.590 1.00 85.44 88 PHE A CA 1
ATOM 681 C C . PHE A 1 88 ? 7.433 0.272 7.610 1.00 85.44 88 PHE A C 1
ATOM 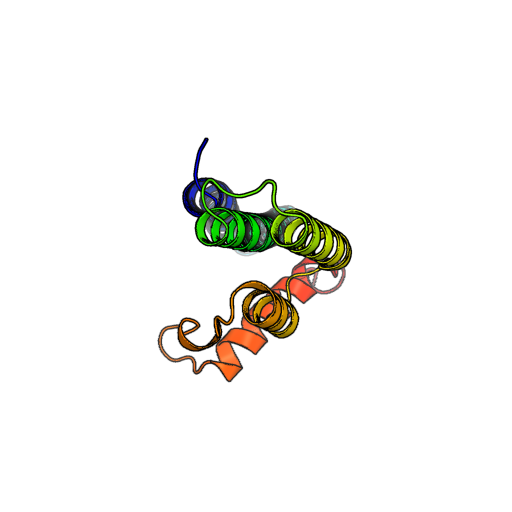683 O O . PHE A 1 88 ? 7.896 -0.855 7.424 1.00 85.44 88 PHE A O 1
ATOM 690 N N . ASN A 1 89 ? 7.947 1.419 7.132 1.00 77.44 89 ASN A N 1
ATOM 691 C CA . ASN A 1 89 ? 9.174 1.636 6.346 1.00 77.44 89 ASN A CA 1
ATOM 692 C C . ASN A 1 89 ? 9.626 0.396 5.562 1.00 77.44 89 ASN A C 1
ATOM 694 O O . ASN A 1 89 ? 10.193 -0.516 6.170 1.00 77.44 89 ASN A O 1
ATOM 698 N N . ASN A 1 90 ? 9.490 0.385 4.235 1.00 79.75 90 ASN A N 1
ATOM 699 C CA . ASN A 1 90 ? 9.742 -0.789 3.383 1.00 79.75 90 ASN A CA 1
ATOM 700 C C . ASN A 1 90 ? 8.646 -1.870 3.551 1.00 79.75 90 ASN A C 1
ATOM 702 O O . ASN A 1 90 ? 8.754 -2.714 4.456 1.00 79.75 90 ASN A O 1
ATOM 706 N N . PRO A 1 91 ? 7.608 -1.859 2.693 1.00 84.00 91 PRO A N 1
ATOM 707 C CA . PRO A 1 91 ? 6.377 -2.640 2.826 1.00 84.00 91 PRO A CA 1
ATOM 708 C C . PRO A 1 91 ? 6.549 -4.097 2.365 1.00 84.00 91 PRO A C 1
ATOM 710 O O . PRO A 1 91 ? 5.931 -4.534 1.391 1.00 84.00 91 PRO A O 1
ATOM 713 N N . THR A 1 92 ? 7.394 -4.866 3.058 1.00 90.25 92 THR A N 1
ATOM 714 C CA . THR A 1 92 ? 7.573 -6.294 2.751 1.00 90.25 92 THR A CA 1
ATOM 715 C C . THR A 1 92 ? 6.268 -7.072 2.911 1.00 90.25 92 THR A C 1
ATOM 717 O O . THR A 1 92 ? 5.333 -6.646 3.603 1.00 90.25 92 THR A O 1
ATOM 720 N N . SER A 1 93 ? 6.213 -8.246 2.294 1.00 91.69 93 SER A N 1
ATOM 721 C CA . SER A 1 93 ? 5.076 -9.154 2.335 1.00 91.69 93 SER A CA 1
ATOM 722 C C . SER A 1 93 ? 4.641 -9.481 3.766 1.00 91.69 93 SER A C 1
ATOM 724 O O . SER A 1 93 ? 3.470 -9.324 4.114 1.00 91.69 93 SER A O 1
ATOM 726 N N . ASP A 1 94 ? 5.592 -9.849 4.623 1.00 92.25 94 ASP A N 1
ATOM 727 C CA . ASP A 1 94 ? 5.363 -10.180 6.033 1.00 92.25 94 ASP A CA 1
ATOM 728 C C . ASP A 1 94 ? 4.883 -8.981 6.856 1.00 92.25 94 ASP A C 1
ATOM 730 O O . ASP A 1 94 ? 3.967 -9.111 7.673 1.00 92.25 94 ASP A O 1
ATOM 734 N N . LYS A 1 95 ? 5.457 -7.793 6.631 1.00 93.31 95 LYS A N 1
ATOM 735 C CA . LYS A 1 95 ? 5.017 -6.580 7.327 1.00 93.31 95 LYS A CA 1
ATOM 736 C C . LYS A 1 95 ? 3.607 -6.188 6.907 1.00 93.31 95 LYS A C 1
ATOM 738 O O . LYS A 1 95 ? 2.796 -5.858 7.770 1.00 93.31 95 LYS A O 1
ATOM 743 N N . THR A 1 96 ? 3.316 -6.237 5.608 1.00 94.81 96 THR A N 1
ATOM 744 C CA . THR A 1 96 ? 1.989 -5.931 5.061 1.00 94.81 96 THR A CA 1
ATOM 745 C C . THR A 1 96 ? 0.955 -6.884 5.646 1.00 94.81 96 THR A C 1
ATOM 747 O O . THR A 1 96 ? -0.051 -6.442 6.191 1.00 94.81 96 THR A O 1
ATOM 750 N N . HIS A 1 97 ? 1.233 -8.187 5.635 1.00 95.19 97 HIS A N 1
ATOM 751 C CA . HIS A 1 97 ? 0.343 -9.174 6.235 1.00 95.19 97 HIS A CA 1
ATOM 752 C C . HIS A 1 97 ? 0.101 -8.917 7.720 1.00 95.19 97 HIS A C 1
ATOM 754 O O . HIS A 1 97 ? -1.050 -8.844 8.146 1.00 95.19 97 HIS A O 1
ATOM 760 N N . LYS A 1 98 ? 1.164 -8.692 8.498 1.00 94.88 98 LYS A N 1
ATOM 761 C CA . LYS A 1 98 ? 1.037 -8.384 9.923 1.00 94.88 98 LYS A CA 1
ATOM 762 C C . LYS A 1 98 ? 0.184 -7.138 10.173 1.00 94.88 98 LYS A C 1
ATOM 764 O O . LYS A 1 98 ? -0.687 -7.166 11.033 1.00 94.88 98 LYS A O 1
ATOM 769 N N . LEU A 1 99 ? 0.391 -6.068 9.407 1.00 95.94 99 LEU A N 1
ATOM 770 C CA . LEU A 1 99 ? -0.361 -4.820 9.546 1.00 95.94 99 LEU A CA 1
ATOM 771 C C . LEU A 1 99 ? -1.869 -5.030 9.323 1.00 95.94 99 LEU A C 1
ATOM 773 O O . LEU A 1 99 ? -2.690 -4.559 10.111 1.00 95.94 99 LEU A O 1
ATOM 777 N N . PHE A 1 100 ? -2.246 -5.764 8.275 1.00 96.31 100 PHE A N 1
ATOM 778 C CA . PHE A 1 100 ? -3.652 -6.063 7.993 1.00 96.31 100 PHE A CA 1
ATOM 779 C C . PHE A 1 100 ? -4.251 -7.056 8.998 1.00 96.31 100 PHE A C 1
ATOM 781 O O . PHE A 1 100 ? -5.394 -6.875 9.421 1.00 96.31 100 PHE A O 1
ATOM 788 N N . ALA A 1 101 ? -3.491 -8.058 9.437 1.00 96.12 101 ALA A N 1
ATOM 789 C CA . ALA A 1 101 ? -3.936 -8.994 10.462 1.00 96.12 101 ALA A CA 1
ATOM 790 C C . ALA A 1 101 ? -4.189 -8.279 11.803 1.00 96.12 101 ALA A C 1
ATOM 792 O O . ALA A 1 101 ? -5.278 -8.405 12.362 1.00 96.12 101 ALA A O 1
ATOM 793 N N . ASP A 1 102 ? -3.240 -7.461 12.269 1.00 94.88 102 ASP A N 1
ATOM 794 C CA . ASP A 1 102 ? -3.291 -6.802 13.580 1.00 94.88 102 ASP A CA 1
ATOM 795 C C . ASP A 1 102 ? -4.433 -5.773 13.681 1.00 94.88 102 ASP A C 1
ATOM 797 O O . ASP A 1 102 ? -5.104 -5.682 14.711 1.00 94.88 102 ASP A O 1
ATOM 801 N N . PHE A 1 103 ? -4.686 -4.995 12.620 1.00 95.06 103 PHE A N 1
ATOM 802 C CA . PHE A 1 103 ? -5.681 -3.911 12.654 1.00 95.06 103 PHE A CA 1
ATOM 803 C C . PHE A 1 103 ? -7.025 -4.273 12.025 1.00 95.06 103 PHE A C 1
ATOM 805 O O . PHE A 1 103 ? -8.058 -3.711 12.404 1.00 95.06 103 PHE A O 1
ATOM 812 N N . LEU A 1 104 ? -7.039 -5.191 11.057 1.00 95.06 104 LEU A N 1
ATOM 813 C CA . LEU A 1 104 ? -8.237 -5.528 10.291 1.00 95.06 104 LEU A CA 1
ATOM 814 C C . LEU A 1 104 ? -8.687 -6.980 10.472 1.00 95.06 104 LEU A C 1
ATOM 816 O O . LEU A 1 104 ? -9.845 -7.270 10.178 1.00 95.06 104 LEU A O 1
ATOM 820 N N . GLY A 1 105 ? -7.848 -7.868 11.011 1.00 94.69 105 GLY A N 1
ATOM 821 C CA . GLY A 1 105 ? -8.146 -9.300 11.079 1.00 94.69 105 GLY A CA 1
ATOM 822 C C . GLY A 1 105 ? -8.263 -9.939 9.694 1.00 94.69 105 GLY A C 1
ATOM 823 O O . GLY A 1 105 ? -9.033 -10.879 9.523 1.00 94.69 105 GLY A O 1
ATOM 824 N N . VAL A 1 106 ? -7.563 -9.382 8.699 1.00 94.56 106 VAL A N 1
ATOM 825 C CA . VAL A 1 106 ? -7.596 -9.831 7.302 1.00 94.56 106 VAL A CA 1
ATOM 826 C C . VAL A 1 106 ? -6.273 -10.498 6.955 1.00 94.56 106 VAL A C 1
ATOM 828 O O . VAL A 1 106 ? -5.221 -9.873 7.087 1.00 94.56 106 VAL A O 1
ATOM 831 N N . ASP A 1 107 ? -6.341 -11.730 6.451 1.00 93.38 107 ASP A N 1
ATOM 832 C CA . ASP A 1 107 ? -5.210 -12.381 5.793 1.00 93.38 107 ASP A CA 1
ATOM 833 C C . ASP A 1 107 ? -5.136 -11.920 4.329 1.00 93.38 107 ASP A C 1
ATOM 835 O O . ASP A 1 107 ? -5.935 -12.306 3.475 1.00 93.38 107 ASP A O 1
ATOM 839 N N . VAL A 1 108 ? -4.172 -11.050 4.032 1.00 91.56 108 VAL A N 1
ATOM 840 C CA . VAL A 1 108 ? -3.957 -10.534 2.671 1.00 91.56 108 VAL A CA 1
ATOM 841 C C . VAL A 1 108 ? -3.343 -11.567 1.727 1.00 91.56 108 VAL A C 1
ATOM 843 O O . VAL A 1 108 ? -3.476 -11.418 0.511 1.00 91.56 108 VAL A O 1
ATOM 846 N N . TYR A 1 109 ? -2.703 -12.619 2.243 1.00 91.19 109 TYR A N 1
ATOM 847 C CA . TYR A 1 109 ? -2.053 -13.634 1.418 1.00 91.19 109 TYR A CA 1
ATOM 848 C C . TYR A 1 109 ? -3.044 -14.464 0.609 1.00 91.19 109 TYR A C 1
ATOM 850 O O . TYR A 1 109 ? -2.696 -14.938 -0.474 1.00 91.19 109 TYR A O 1
ATOM 858 N N . GLU A 1 110 ? -4.287 -14.600 1.074 1.00 87.25 110 GLU A N 1
ATOM 859 C CA . GLU A 1 110 ? -5.336 -15.315 0.341 1.00 87.25 110 GLU A CA 1
ATOM 860 C C . GLU A 1 110 ? -5.586 -14.723 -1.058 1.00 87.25 110 GLU A C 1
ATOM 862 O O . GLU A 1 110 ? -5.921 -15.452 -2.002 1.00 87.25 110 GLU A O 1
ATOM 867 N N . GLY A 1 111 ? -5.381 -13.408 -1.202 1.00 82.44 111 GLY A N 1
ATOM 868 C CA . GLY A 1 111 ? -5.538 -12.670 -2.455 1.00 82.44 111 GLY A CA 1
ATOM 869 C C . GLY A 1 111 ? -4.279 -12.604 -3.324 1.00 82.44 111 GLY A C 1
ATOM 870 O O . GLY A 1 111 ? -4.356 -12.159 -4.468 1.00 82.44 111 GLY A O 1
ATOM 871 N N . TRP A 1 112 ? -3.117 -13.028 -2.821 1.00 86.31 112 TRP A N 1
ATOM 872 C CA . TRP A 1 112 ? -1.831 -12.874 -3.507 1.00 86.31 112 TRP A CA 1
ATOM 873 C C . TRP A 1 112 ? -1.564 -14.058 -4.431 1.00 86.31 112 TRP A C 1
ATOM 875 O O . TRP A 1 112 ? -0.856 -15.008 -4.096 1.00 86.31 112 TRP A O 1
ATOM 885 N N . LYS A 1 113 ? -2.176 -14.004 -5.615 1.00 81.88 113 LYS A N 1
ATOM 886 C CA . LYS A 1 113 ? -2.055 -15.030 -6.653 1.00 81.88 113 LYS A CA 1
ATOM 887 C C . LYS A 1 113 ? -1.694 -14.369 -7.973 1.00 81.88 113 LYS A C 1
ATOM 889 O O . LYS A 1 113 ? -2.449 -13.541 -8.477 1.00 81.88 113 LYS A O 1
ATOM 894 N N . TRP A 1 114 ? -0.556 -14.750 -8.542 1.00 83.50 114 TRP A N 1
ATOM 895 C CA . TRP A 1 114 ? -0.221 -14.423 -9.928 1.00 83.50 114 TRP A CA 1
ATOM 896 C C . TRP A 1 114 ? -0.382 -15.662 -10.802 1.00 83.50 114 TRP A C 1
ATOM 898 O O . TRP A 1 114 ? -0.364 -16.795 -10.317 1.00 83.50 114 TRP A O 1
ATOM 908 N N . ASN A 1 115 ? -0.532 -15.453 -12.109 1.00 82.50 115 ASN A N 1
ATOM 909 C CA . ASN A 1 115 ? -0.618 -16.556 -13.061 1.00 82.50 115 ASN A CA 1
ATOM 910 C C . ASN A 1 115 ? 0.634 -17.435 -12.951 1.00 82.50 115 ASN A C 1
ATOM 912 O O . ASN A 1 115 ? 1.735 -16.965 -13.219 1.00 82.50 115 ASN A O 1
ATOM 916 N N . ASN A 1 116 ? 0.454 -18.711 -12.600 1.00 84.38 116 ASN A N 1
ATOM 917 C CA . ASN A 1 116 ? 1.520 -19.706 -12.406 1.00 84.38 116 ASN A CA 1
ATOM 918 C C . ASN A 1 116 ? 2.455 -19.471 -11.200 1.00 84.38 116 ASN A C 1
ATOM 920 O O . ASN A 1 116 ? 3.537 -20.059 -11.154 1.00 84.38 116 ASN A O 1
ATOM 924 N N . TYR A 1 117 ? 2.065 -18.646 -10.224 1.00 83.12 117 TYR A N 1
ATOM 925 C CA . TYR A 1 117 ? 2.814 -18.465 -8.977 1.00 83.12 117 TYR A CA 1
ATOM 926 C C . TYR A 1 117 ? 1.946 -18.874 -7.789 1.00 83.12 117 TYR A C 1
ATOM 928 O O . TYR A 1 117 ? 0.785 -18.472 -7.687 1.00 83.12 117 TYR A O 1
ATOM 936 N N . ASP A 1 118 ? 2.519 -19.654 -6.875 1.00 85.62 118 ASP A N 1
ATOM 937 C CA . ASP A 1 118 ? 1.928 -19.848 -5.557 1.00 85.62 118 ASP A CA 1
ATOM 938 C C . ASP A 1 118 ? 2.191 -18.622 -4.666 1.00 85.62 118 ASP A C 1
ATOM 940 O O . ASP A 1 118 ? 3.012 -17.754 -4.974 1.00 85.62 118 ASP A O 1
ATOM 944 N N . CYS A 1 119 ? 1.480 -18.535 -3.543 1.00 85.62 119 CYS A N 1
ATOM 945 C CA . CYS A 1 119 ? 1.604 -17.398 -2.633 1.00 85.62 119 CYS A CA 1
ATOM 946 C C . CYS A 1 119 ? 3.042 -17.228 -2.104 1.00 85.62 119 CYS A C 1
ATOM 948 O O . CYS A 1 119 ? 3.530 -16.108 -1.975 1.00 85.62 119 CYS A O 1
ATOM 950 N N . ALA A 1 120 ? 3.762 -18.326 -1.844 1.00 87.00 120 ALA A N 1
ATOM 951 C CA . ALA A 1 120 ? 5.147 -18.262 -1.383 1.00 87.00 120 ALA A CA 1
ATOM 952 C C . ALA A 1 120 ? 6.054 -17.558 -2.400 1.00 87.00 120 ALA A C 1
ATOM 954 O O . ALA A 1 120 ? 6.816 -16.665 -2.028 1.00 87.00 120 ALA A O 1
ATOM 955 N N . ARG A 1 121 ? 5.919 -17.902 -3.682 1.00 86.75 121 ARG A N 1
ATOM 956 C CA . ARG A 1 121 ? 6.699 -17.292 -4.751 1.00 86.75 121 ARG A CA 1
ATOM 957 C C . ARG A 1 121 ? 6.299 -15.841 -4.997 1.00 86.75 121 ARG A C 1
ATOM 959 O O . ARG A 1 121 ? 7.181 -15.010 -5.161 1.00 86.75 121 ARG A O 1
ATOM 966 N N . VAL A 1 122 ? 5.005 -15.508 -4.956 1.00 87.31 122 VAL A N 1
ATOM 967 C CA . VAL A 1 122 ? 4.549 -14.106 -5.071 1.00 87.31 122 VAL A CA 1
ATOM 968 C C . VAL A 1 122 ? 5.197 -13.230 -3.995 1.00 87.31 122 VAL A C 1
ATOM 970 O O . VAL A 1 122 ? 5.718 -12.160 -4.304 1.00 87.31 122 VAL A O 1
ATOM 973 N N . ARG A 1 123 ? 5.220 -13.696 -2.740 1.00 90.56 123 ARG A N 1
ATOM 974 C CA . ARG A 1 123 ? 5.854 -12.965 -1.632 1.00 90.56 123 ARG A CA 1
ATOM 975 C C . ARG A 1 123 ? 7.348 -12.758 -1.859 1.00 90.56 123 ARG A C 1
ATOM 977 O O . ARG A 1 123 ? 7.832 -11.644 -1.698 1.00 90.56 123 ARG A O 1
ATOM 984 N N . GLN A 1 124 ? 8.052 -13.808 -2.282 1.00 89.88 124 GLN A N 1
ATOM 985 C CA . GLN A 1 124 ? 9.486 -13.736 -2.553 1.00 89.88 124 GLN A CA 1
ATOM 986 C C . GLN A 1 124 ? 9.819 -12.710 -3.645 1.00 89.88 124 GLN A C 1
ATOM 988 O O . GLN A 1 124 ? 10.755 -11.931 -3.482 1.00 89.88 124 GLN A O 1
ATOM 993 N N . GLU A 1 125 ? 9.057 -12.691 -4.740 1.00 87.69 125 GLU A N 1
ATOM 994 C CA . GLU A 1 125 ? 9.272 -11.743 -5.840 1.00 87.69 125 GLU A CA 1
ATOM 995 C C . GLU A 1 125 ? 8.967 -10.301 -5.414 1.00 87.69 125 GLU A C 1
ATOM 997 O O . GLU A 1 125 ? 9.740 -9.391 -5.709 1.00 87.69 125 GLU A O 1
ATOM 1002 N N . LEU A 1 126 ? 7.874 -10.082 -4.673 1.00 86.19 126 LEU A N 1
ATOM 1003 C CA . LEU A 1 126 ? 7.538 -8.759 -4.137 1.00 86.19 126 LEU A CA 1
ATOM 1004 C C . LEU A 1 126 ? 8.642 -8.234 -3.217 1.00 86.19 126 LEU A C 1
ATOM 1006 O O . LEU A 1 126 ? 9.097 -7.103 -3.381 1.00 86.19 126 LEU A O 1
ATOM 1010 N N . ASP A 1 127 ? 9.122 -9.069 -2.298 1.00 90.00 127 ASP A N 1
ATOM 1011 C CA . ASP A 1 127 ? 10.191 -8.693 -1.375 1.00 90.00 127 ASP A CA 1
ATOM 1012 C C . ASP A 1 127 ? 11.512 -8.423 -2.109 1.00 90.00 127 ASP A C 1
ATOM 1014 O O . ASP A 1 127 ? 12.244 -7.499 -1.743 1.00 90.00 127 ASP A O 1
ATOM 1018 N N . ALA A 1 128 ? 11.796 -9.163 -3.186 1.00 87.12 128 ALA A N 1
ATOM 1019 C CA . ALA A 1 128 ? 12.960 -8.922 -4.033 1.00 87.12 128 ALA A CA 1
ATOM 1020 C C . ALA A 1 128 ? 12.887 -7.563 -4.749 1.00 87.12 128 ALA A C 1
ATOM 1022 O O . ALA A 1 128 ? 13.879 -6.831 -4.766 1.00 87.12 128 ALA A O 1
ATOM 1023 N N . VAL A 1 129 ? 11.723 -7.187 -5.292 1.00 83.31 129 VAL A N 1
ATOM 1024 C CA . VAL A 1 129 ? 11.518 -5.879 -5.942 1.00 83.31 129 VAL A CA 1
ATOM 1025 C C . VAL A 1 129 ? 11.660 -4.735 -4.935 1.00 83.31 129 VAL A C 1
ATOM 1027 O O . VAL A 1 129 ? 12.348 -3.748 -5.210 1.00 83.31 129 VAL A O 1
ATOM 1030 N N . MET A 1 130 ? 11.082 -4.886 -3.741 1.00 83.00 130 MET A N 1
ATOM 1031 C CA . MET A 1 130 ? 11.211 -3.893 -2.671 1.00 83.00 130 MET A CA 1
ATOM 1032 C C . MET A 1 130 ? 12.671 -3.734 -2.235 1.00 83.00 130 MET A C 1
ATOM 1034 O O . MET A 1 130 ? 13.173 -2.613 -2.139 1.00 83.00 130 MET A O 1
ATOM 1038 N N . TYR A 1 131 ? 13.404 -4.838 -2.078 1.00 79.56 131 TYR A N 1
ATOM 1039 C CA . TYR A 1 131 ? 14.831 -4.797 -1.759 1.00 79.56 131 TYR A CA 1
ATOM 1040 C C . TYR A 1 131 ? 15.667 -4.134 -2.866 1.00 79.56 131 TYR A C 1
ATOM 1042 O O . TYR A 1 131 ? 16.539 -3.310 -2.576 1.00 79.56 131 TYR A O 1
ATOM 1050 N N . ALA A 1 132 ? 15.381 -4.439 -4.135 1.00 73.81 132 ALA A N 1
ATOM 1051 C CA . ALA A 1 132 ? 16.065 -3.840 -5.276 1.00 73.81 132 ALA A CA 1
ATOM 1052 C C . ALA A 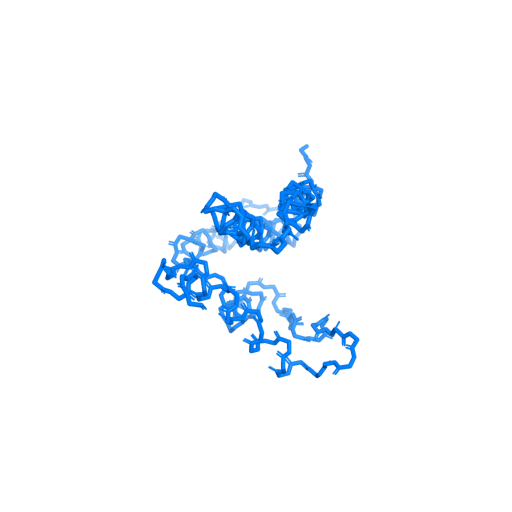1 132 ? 15.832 -2.323 -5.363 1.00 73.81 132 ALA A C 1
ATOM 1054 O O . ALA A 1 132 ? 16.760 -1.586 -5.690 1.00 73.81 132 ALA A O 1
ATOM 1055 N N . SER A 1 133 ? 14.637 -1.828 -5.023 1.00 69.19 133 SER A N 1
ATOM 1056 C CA . SER A 1 133 ? 14.364 -0.382 -4.992 1.00 69.19 133 SER A CA 1
ATOM 1057 C C . SER A 1 133 ? 15.171 0.375 -3.927 1.00 69.19 133 SER A C 1
ATOM 1059 O O . SER A 1 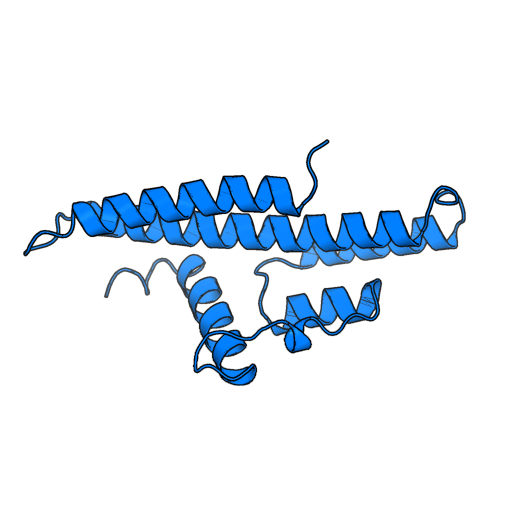133 ? 15.569 1.516 -4.161 1.00 69.19 133 SER A O 1
ATOM 1061 N N . GLY A 1 134 ? 15.469 -0.266 -2.791 1.00 61.12 134 GLY A N 1
ATOM 1062 C CA . GLY A 1 134 ? 16.248 0.319 -1.694 1.00 61.12 134 GLY A CA 1
ATOM 1063 C C . GLY A 1 134 ? 17.768 0.196 -1.846 1.00 61.12 134 GLY A C 1
ATOM 1064 O O . GLY A 1 134 ? 18.506 0.873 -1.130 1.00 61.12 134 GLY A O 1
ATOM 1065 N N . ASN A 1 135 ? 18.254 -0.652 -2.761 1.00 57.81 135 ASN A N 1
ATOM 1066 C CA . ASN A 1 135 ? 19.680 -0.915 -2.943 1.00 57.81 135 ASN A CA 1
ATOM 1067 C C . ASN A 1 135 ? 20.182 -0.418 -4.317 1.00 57.81 135 ASN A C 1
ATOM 1069 O O . ASN A 1 135 ? 20.037 -1.117 -5.323 1.00 57.81 135 ASN A O 1
ATOM 1073 N N . PRO A 1 136 ? 20.826 0.763 -4.391 1.00 50.50 136 PRO A N 1
ATOM 1074 C CA . PRO A 1 136 ? 21.290 1.329 -5.659 1.00 50.50 136 PRO A CA 1
ATOM 1075 C C . PRO A 1 136 ? 22.375 0.494 -6.366 1.00 50.50 136 PRO A C 1
ATOM 1077 O O . PRO A 1 136 ? 22.608 0.709 -7.553 1.00 50.50 136 PRO A O 1
ATOM 1080 N N . ILE A 1 137 ? 23.015 -0.460 -5.676 1.00 44.34 137 ILE A N 1
ATOM 1081 C CA . ILE A 1 137 ? 24.169 -1.229 -6.177 1.00 44.34 137 ILE A CA 1
ATOM 1082 C C . ILE A 1 137 ? 23.742 -2.474 -6.983 1.00 44.34 137 ILE A C 1
ATOM 1084 O O . ILE A 1 137 ? 24.476 -2.908 -7.864 1.00 44.34 137 ILE A O 1
ATOM 1088 N N . LEU A 1 138 ? 22.547 -3.030 -6.742 1.00 40.22 138 LEU A N 1
ATOM 1089 C CA . LEU A 1 138 ? 22.063 -4.236 -7.442 1.00 40.22 138 LEU A CA 1
ATOM 1090 C C . LEU A 1 138 ? 21.349 -3.943 -8.769 1.00 40.22 138 LEU A C 1
ATOM 1092 O O . LEU A 1 138 ? 21.172 -4.844 -9.577 1.00 40.22 138 LEU A O 1
ATOM 1096 N N . ASN A 1 139 ? 20.991 -2.685 -9.026 1.00 38.88 139 ASN A N 1
ATOM 1097 C CA . ASN A 1 139 ? 20.381 -2.241 -10.285 1.00 38.88 139 ASN A CA 1
ATOM 1098 C C . ASN A 1 139 ? 21.421 -1.768 -11.322 1.00 38.88 139 ASN A C 1
ATOM 1100 O O . ASN A 1 139 ? 21.106 -0.939 -12.177 1.00 38.88 139 ASN A O 1
ATOM 1104 N N . ALA A 1 140 ? 22.676 -2.198 -11.174 1.00 35.44 140 ALA A N 1
ATOM 1105 C CA . ALA A 1 140 ? 23.813 -1.797 -12.006 1.00 35.44 140 ALA A CA 1
ATOM 1106 C C . ALA A 1 140 ? 24.592 -2.995 -12.591 1.00 35.44 140 ALA A C 1
ATOM 1108 O O . ALA A 1 140 ? 25.636 -2.784 -13.208 1.00 35.44 140 ALA A O 1
ATOM 1109 N N . ALA A 1 141 ? 24.097 -4.221 -12.391 1.00 33.09 141 ALA A N 1
ATOM 1110 C CA . ALA A 1 141 ? 24.634 -5.462 -12.950 1.00 33.09 141 ALA A CA 1
ATOM 1111 C C . ALA A 1 141 ? 23.601 -6.106 -13.882 1.00 33.09 141 ALA A C 1
ATOM 1113 O O . ALA A 1 141 ? 24.035 -6.697 -14.894 1.00 33.09 141 ALA A O 1
#

Foldseek 3Di:
DDALVVQLVVQLVVLVVLVVVLVVQVDVVHDPCSLVSVLVSLLSNQVSVLSSLLRVLLVLLDVVCDPVCPDPVNVVLNVVSVVLSVVLPQPAPVSSQCSCCVNPVDRPLVVQDDDPDHSVRSRVVSSVSSVPSVDPPVSPD